Protein AF-A0A838VKA8-F1 (afdb_monomer)

Secondary structure (DSSP, 8-state):
-PPP--------HHHHHHHHHHHHHTTS-HHHHHHHHHHHHHHHH-TTTS--SS-----

Solvent-accessible surface area (backbone atoms only — not comparable to full-atom values): 3875 Å² total; per-residue (Å²): 128,85,81,88,79,88,82,90,85,86,73,58,67,69,59,52,53,56,47,43,52,53,13,59,76,71,73,46,58,47,70,59,46,54,54,50,54,52,48,52,54,47,25,75,75,35,51,92,80,40,68,75,93,63,77,79,76,85,127

Sequence (59 aa):
MPATKKITIVVPGSVHDDLSAWAEEEGRPLANLSSYLLEQALRAKFPKKYPPAIKEVDK

Radius of gyration: 13.92 Å; Cα contacts (8 Å, |Δi|>4): 19; chains: 1; bounding box: 32×33×31 Å

Mean predicted aligned error: 6.28 Å

Foldseek 3Di:
DPDDDDDDDDDPPVVLVVLVVVCVVVVHDSVVSVVVVVLVVVCVVCVVVRPDPDPPPDD

pLDDT: mean 87.63, std 15.51, range [41.38, 98.5]

Structure (mmCIF, N/CA/C/O backbone):
data_AF-A0A838VKA8-F1
#
_entry.id   AF-A0A838VKA8-F1
#
loop_
_atom_site.group_PDB
_atom_site.id
_atom_site.type_symbol
_atom_site.label_atom_id
_atom_site.label_alt_id
_atom_site.label_comp_id
_atom_site.label_asym_id
_atom_site.label_entity_id
_atom_site.label_seq_id
_atom_site.pdbx_PDB_ins_code
_atom_site.Cartn_x
_atom_site.Cartn_y
_atom_site.Cartn_z
_atom_site.occupancy
_atom_site.B_iso_or_equiv
_atom_site.auth_seq_id
_atom_site.auth_comp_id
_atom_site.auth_asym_id
_atom_site.auth_atom_id
_atom_site.pdbx_PDB_model_num
ATOM 1 N N . MET A 1 1 ? 6.679 15.993 12.394 1.00 47.34 1 MET A N 1
ATOM 2 C CA . MET A 1 1 ? 6.011 14.906 11.644 1.00 47.34 1 MET A CA 1
ATOM 3 C C . MET A 1 1 ? 6.598 13.598 12.149 1.00 47.34 1 MET A C 1
ATOM 5 O O . MET A 1 1 ? 7.823 13.539 12.219 1.00 47.34 1 MET A O 1
ATOM 9 N N . PRO A 1 2 ? 5.809 12.602 12.592 1.00 61.81 2 PRO A N 1
ATOM 10 C CA . PRO A 1 2 ? 6.387 11.293 12.888 1.00 61.81 2 PRO A CA 1
ATOM 11 C C . PRO A 1 2 ? 7.121 10.800 11.635 1.00 61.81 2 PRO A C 1
ATOM 13 O O . PRO A 1 2 ? 6.630 10.978 10.523 1.00 61.81 2 PRO A O 1
ATOM 16 N N . ALA A 1 3 ? 8.332 10.271 11.804 1.00 78.25 3 ALA A N 1
ATOM 17 C CA . ALA A 1 3 ? 9.172 9.885 10.678 1.00 78.25 3 ALA A CA 1
ATOM 18 C C . ALA A 1 3 ? 8.488 8.794 9.838 1.00 78.25 3 ALA A C 1
ATOM 20 O O . ALA A 1 3 ? 8.093 7.755 10.376 1.00 78.25 3 ALA A O 1
ATOM 21 N N . THR A 1 4 ? 8.379 9.017 8.527 1.00 81.31 4 THR A N 1
ATOM 22 C CA . THR A 1 4 ? 7.879 8.012 7.584 1.00 81.31 4 THR A CA 1
ATOM 23 C C . THR A 1 4 ? 8.798 6.793 7.603 1.00 81.31 4 THR A C 1
ATOM 25 O O . THR A 1 4 ? 10.017 6.919 7.479 1.00 81.31 4 THR A O 1
ATOM 28 N N . LYS A 1 5 ? 8.216 5.601 7.751 1.00 89.00 5 LYS A N 1
ATOM 29 C CA . LYS A 1 5 ? 8.933 4.320 7.682 1.00 89.00 5 LYS A CA 1
ATOM 30 C C . LYS A 1 5 ? 8.526 3.587 6.406 1.00 89.00 5 LYS A C 1
ATOM 32 O O . LYS A 1 5 ? 7.358 3.618 6.033 1.00 89.00 5 LYS A O 1
ATOM 37 N N . LYS A 1 6 ? 9.488 2.942 5.743 1.00 90.94 6 LYS A N 1
ATOM 38 C CA . LYS A 1 6 ? 9.259 2.139 4.533 1.00 90.94 6 LYS A CA 1
ATO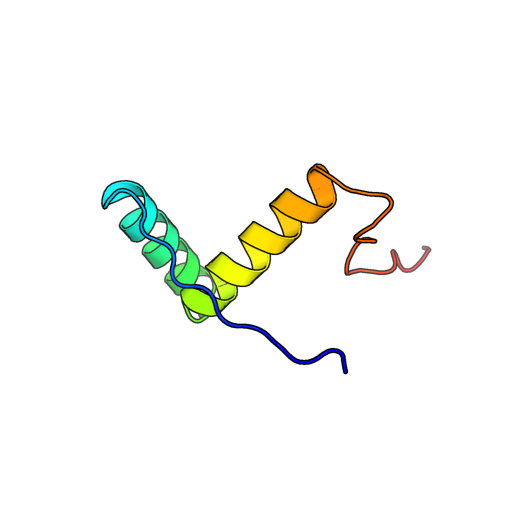M 39 C C . LYS A 1 6 ? 9.175 0.661 4.899 1.00 90.94 6 LYS A C 1
ATOM 41 O O . LYS A 1 6 ? 9.928 0.200 5.754 1.00 90.94 6 LYS A O 1
ATOM 46 N N . ILE A 1 7 ? 8.286 -0.058 4.227 1.00 92.44 7 ILE A N 1
ATOM 47 C CA . ILE A 1 7 ? 8.195 -1.519 4.260 1.00 92.44 7 ILE A CA 1
ATOM 48 C C . ILE A 1 7 ? 8.185 -2.041 2.822 1.00 92.44 7 ILE A C 1
ATOM 50 O O . ILE A 1 7 ? 7.724 -1.341 1.921 1.00 92.44 7 ILE A O 1
ATOM 54 N N . THR A 1 8 ? 8.673 -3.261 2.618 1.00 94.94 8 THR A N 1
ATOM 55 C CA . THR A 1 8 ? 8.544 -3.985 1.347 1.00 94.94 8 THR A CA 1
ATOM 56 C C . THR A 1 8 ? 7.419 -5.000 1.491 1.00 94.94 8 THR A C 1
ATOM 58 O O . THR A 1 8 ? 7.391 -5.741 2.472 1.00 94.94 8 THR A O 1
ATOM 61 N N . ILE A 1 9 ? 6.502 -5.035 0.526 1.00 92.06 9 ILE A N 1
ATOM 62 C CA . ILE A 1 9 ? 5.402 -6.002 0.480 1.00 92.06 9 ILE A CA 1
ATOM 63 C C . ILE A 1 9 ? 5.548 -6.879 -0.761 1.00 92.06 9 ILE A C 1
ATOM 65 O O . ILE A 1 9 ? 5.908 -6.390 -1.829 1.00 92.06 9 ILE A O 1
ATOM 69 N N . VAL A 1 10 ? 5.276 -8.173 -0.606 1.00 96.44 10 VAL A N 1
ATOM 70 C CA . VAL A 1 10 ? 5.181 -9.132 -1.711 1.00 96.44 10 VAL A CA 1
ATOM 71 C C . VAL A 1 10 ? 3.724 -9.556 -1.800 1.00 96.44 10 VAL A C 1
ATOM 73 O O . VAL A 1 10 ? 3.129 -9.930 -0.789 1.00 96.44 10 VAL A O 1
ATOM 76 N N . VAL A 1 11 ? 3.148 -9.466 -2.992 1.00 95.94 11 VAL A N 1
ATOM 77 C CA . VAL A 1 11 ? 1.741 -9.782 -3.261 1.00 95.94 11 VAL A CA 1
ATOM 78 C C . VAL A 1 11 ? 1.643 -10.725 -4.463 1.00 95.94 11 VAL A C 1
ATOM 80 O O . VAL A 1 11 ? 2.589 -10.791 -5.251 1.00 95.94 11 VAL A O 1
ATOM 83 N N . PRO A 1 12 ? 0.532 -11.467 -4.623 1.00 98.50 12 PRO A N 1
ATOM 84 C CA . PRO A 1 12 ? 0.268 -12.208 -5.854 1.00 98.50 12 PRO A CA 1
ATOM 85 C C . PRO A 1 12 ? 0.312 -11.292 -7.084 1.00 98.50 12 PRO A C 1
ATOM 87 O O . PRO A 1 12 ? -0.095 -10.135 -6.998 1.00 98.50 12 PRO A O 1
ATOM 90 N N . GLY A 1 13 ? 0.752 -11.825 -8.230 1.00 98.19 13 GLY A N 1
ATOM 91 C CA . GLY A 1 13 ? 0.859 -11.057 -9.479 1.00 98.19 13 GLY A CA 1
ATOM 92 C C . GLY A 1 13 ? -0.458 -10.389 -9.879 1.00 98.19 13 GLY A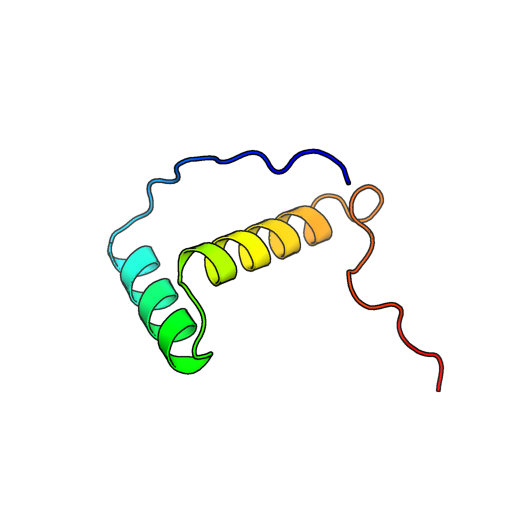 C 1
ATOM 93 O O . GLY A 1 13 ? -0.477 -9.193 -10.125 1.00 98.19 13 GLY A O 1
ATOM 94 N N . SER A 1 14 ? -1.577 -11.111 -9.776 1.00 98.50 14 SER A N 1
ATOM 95 C CA . SER A 1 14 ? -2.905 -10.555 -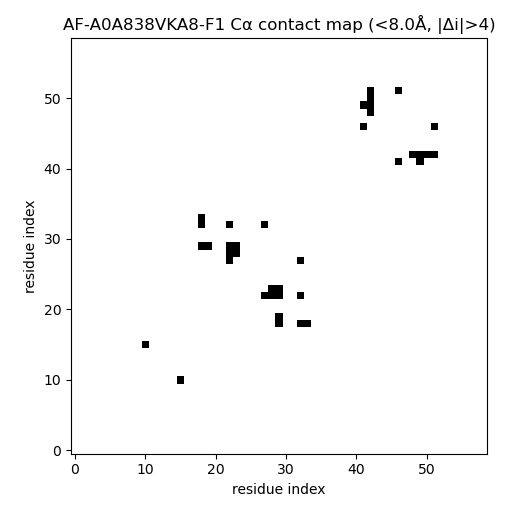10.069 1.00 98.50 14 SER A CA 1
ATOM 96 C C . SER A 1 14 ? -3.248 -9.333 -9.211 1.00 98.50 14 SER A C 1
ATOM 98 O O . SER A 1 14 ? -3.795 -8.360 -9.707 1.00 98.50 14 SER A O 1
ATOM 100 N N . VAL A 1 15 ? -2.873 -9.345 -7.927 1.00 97.88 15 VAL A N 1
ATOM 101 C CA . VAL A 1 15 ? -3.101 -8.206 -7.024 1.00 97.88 15 VAL A CA 1
ATOM 102 C C . VAL A 1 15 ? -2.230 -7.018 -7.423 1.00 97.88 15 VAL A C 1
ATOM 104 O O . VAL A 1 15 ? -2.666 -5.875 -7.327 1.00 97.88 15 VAL A O 1
ATOM 107 N N . HIS A 1 16 ? -0.993 -7.268 -7.856 1.00 98.12 16 HIS A N 1
ATOM 108 C CA . HIS A 1 16 ? -0.123 -6.211 -8.363 1.00 98.12 16 HIS A CA 1
ATOM 109 C C . HIS A 1 16 ? -0.695 -5.567 -9.633 1.00 98.12 16 HIS A C 1
ATOM 111 O O . HIS A 1 16 ? -0.660 -4.341 -9.755 1.00 98.12 16 HIS A O 1
ATOM 117 N N . ASP A 1 17 ? -1.214 -6.377 -10.553 1.00 98.44 17 ASP A N 1
ATOM 118 C CA . ASP A 1 17 ? -1.767 -5.911 -11.825 1.00 98.44 17 ASP A CA 1
ATOM 119 C C . ASP A 1 17 ? -3.017 -5.051 -11.598 1.00 98.44 17 ASP A C 1
ATOM 121 O O . ASP A 1 17 ? -3.082 -3.928 -12.100 1.00 98.44 17 ASP A O 1
ATOM 125 N N . ASP A 1 18 ? -3.937 -5.502 -10.739 1.00 98.44 18 ASP A N 1
ATOM 126 C CA . ASP A 1 18 ? -5.136 -4.739 -10.367 1.00 98.44 18 ASP A CA 1
ATOM 127 C C . ASP A 1 18 ? -4.780 -3.407 -9.682 1.00 98.44 18 ASP A C 1
ATOM 129 O O . ASP A 1 18 ? -5.350 -2.357 -9.988 1.00 98.44 18 ASP A O 1
ATOM 133 N N . LEU A 1 19 ? -3.803 -3.418 -8.765 1.00 97.94 19 LEU A N 1
ATOM 134 C CA . LEU A 1 19 ? -3.335 -2.194 -8.111 1.00 97.94 19 LEU A CA 1
ATOM 135 C C . LEU A 1 19 ? -2.629 -1.246 -9.088 1.00 97.94 19 LEU A C 1
ATOM 137 O O . LEU A 1 19 ? -2.730 -0.031 -8.925 1.00 97.94 19 LEU A O 1
ATOM 141 N N . SER A 1 20 ? -1.905 -1.779 -10.075 1.00 98.00 20 SER A N 1
ATOM 142 C CA . SER A 1 20 ? -1.243 -0.967 -11.102 1.00 98.00 20 SER A CA 1
ATOM 143 C C . SER A 1 20 ? -2.267 -0.281 -11.993 1.00 98.00 20 SER A C 1
ATOM 145 O O . SER A 1 20 ? -2.184 0.934 -12.154 1.00 98.00 20 SER A O 1
ATOM 147 N N . ALA A 1 21 ? -3.270 -1.020 -12.473 1.00 98.50 21 ALA A N 1
ATOM 148 C CA . ALA A 1 21 ? -4.361 -0.458 -13.264 1.00 98.50 21 ALA A CA 1
ATOM 149 C C . ALA A 1 21 ? -5.087 0.658 -12.498 1.00 98.50 21 ALA A C 1
ATOM 151 O O . ALA A 1 21 ? -5.243 1.764 -13.009 1.00 98.50 21 ALA A O 1
ATOM 152 N N . TRP A 1 22 ? -5.428 0.425 -11.227 1.00 98.38 22 TRP A N 1
ATOM 153 C CA . TRP A 1 22 ? -6.078 1.446 -10.403 1.00 98.38 22 TRP A CA 1
ATOM 154 C C . TRP A 1 22 ? -5.178 2.677 -10.175 1.00 98.38 22 TRP A C 1
ATOM 156 O O . TRP A 1 22 ? -5.629 3.822 -10.230 1.00 98.38 22 TRP A O 1
ATOM 166 N N . ALA A 1 23 ? -3.877 2.481 -9.951 1.00 98.06 23 ALA A N 1
ATOM 167 C CA . ALA A 1 23 ? -2.950 3.597 -9.782 1.00 98.06 23 ALA A CA 1
ATOM 168 C C . ALA A 1 23 ? -2.836 4.454 -11.056 1.00 98.06 23 ALA A C 1
ATOM 170 O O . ALA A 1 23 ? -2.784 5.684 -10.960 1.00 98.06 23 ALA A O 1
ATOM 171 N N . GLU A 1 24 ? -2.835 3.815 -12.229 1.00 98.31 24 GLU A N 1
ATOM 172 C CA . GLU A 1 24 ? -2.857 4.482 -13.533 1.00 98.31 24 GLU A CA 1
ATOM 173 C C . GLU A 1 24 ? -4.159 5.258 -13.759 1.00 98.31 24 GLU A C 1
ATOM 175 O O . GLU A 1 24 ? -4.101 6.426 -14.150 1.00 98.31 24 GLU A O 1
ATOM 180 N N . GLU A 1 25 ? -5.313 4.666 -13.441 1.00 98.25 25 GLU A N 1
ATOM 181 C CA . GLU A 1 25 ? -6.625 5.324 -13.527 1.00 98.25 25 GLU A CA 1
ATOM 182 C C . GLU A 1 25 ? -6.705 6.592 -12.660 1.00 98.25 25 GLU A C 1
ATOM 184 O O . GLU A 1 25 ? -7.238 7.614 -13.093 1.00 98.25 25 GLU A O 1
ATOM 189 N N . GLU A 1 26 ? -6.137 6.559 -11.450 1.00 97.38 26 GLU A N 1
ATOM 190 C CA . GLU A 1 26 ? -6.074 7.724 -10.554 1.00 97.38 26 GLU A CA 1
ATOM 191 C C . GLU A 1 26 ? -4.919 8.692 -10.877 1.00 97.38 26 GLU A C 1
ATOM 193 O O . GLU A 1 26 ? -4.786 9.733 -10.225 1.00 97.38 26 GLU A O 1
ATOM 198 N N . GLY A 1 27 ? -4.057 8.367 -11.847 1.00 97.31 27 GLY A N 1
ATOM 199 C CA . GLY A 1 27 ? -2.896 9.183 -12.208 1.00 97.31 27 GLY A CA 1
ATOM 200 C C . GLY A 1 27 ? -1.884 9.349 -11.066 1.00 97.31 27 GLY A C 1
ATOM 201 O O . GLY A 1 27 ? -1.241 10.397 -10.949 1.00 97.31 27 GLY A O 1
ATOM 202 N N . ARG A 1 28 ? -1.747 8.342 -10.192 1.00 96.62 28 ARG A N 1
ATOM 203 C CA . ARG A 1 28 ? -0.886 8.385 -8.994 1.00 96.62 28 ARG A CA 1
ATOM 204 C C . ARG A 1 28 ? 0.148 7.255 -8.993 1.00 96.62 28 ARG A C 1
ATOM 206 O O . ARG A 1 28 ? -0.092 6.191 -9.548 1.00 96.62 28 ARG A O 1
ATOM 213 N N . PRO A 1 29 ? 1.287 7.411 -8.293 1.00 97.56 29 PRO A N 1
ATOM 214 C CA . PRO A 1 29 ? 2.232 6.312 -8.127 1.00 97.56 29 PRO A CA 1
ATOM 215 C C . PRO A 1 29 ? 1.607 5.117 -7.394 1.00 97.56 29 PRO A C 1
ATOM 217 O O . PRO A 1 29 ? 0.985 5.294 -6.341 1.00 97.56 29 PRO A O 1
ATOM 220 N N . LEU A 1 30 ? 1.883 3.900 -7.873 1.00 96.81 30 LEU A N 1
ATOM 221 C CA . LEU A 1 30 ? 1.448 2.641 -7.253 1.00 96.81 30 LEU A CA 1
ATOM 222 C C . LEU A 1 30 ?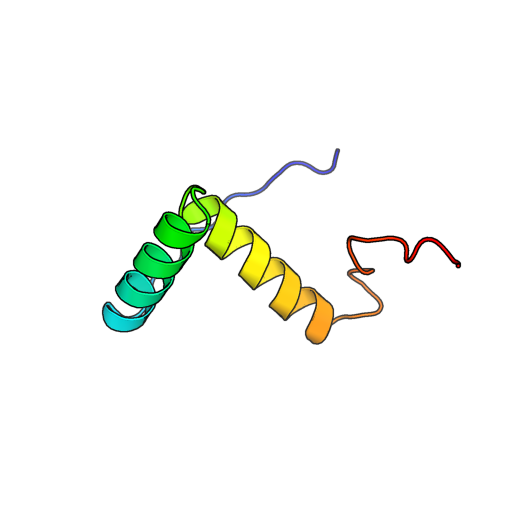 1.776 2.578 -5.754 1.00 96.81 30 LEU A C 1
ATOM 224 O O . LEU A 1 30 ? 0.923 2.251 -4.936 1.00 96.81 30 LEU A O 1
ATOM 228 N N . ALA A 1 31 ? 2.990 2.978 -5.363 1.00 94.75 31 ALA A N 1
ATOM 229 C CA . ALA A 1 31 ? 3.399 3.006 -3.957 1.00 94.75 31 ALA A CA 1
ATOM 230 C C . ALA A 1 31 ? 2.503 3.913 -3.091 1.00 94.75 31 ALA A C 1
ATOM 232 O O . ALA A 1 31 ? 2.198 3.575 -1.946 1.00 94.75 31 ALA A O 1
ATOM 233 N N . ASN A 1 32 ? 2.045 5.041 -3.642 1.00 94.94 32 ASN A N 1
ATOM 234 C CA . ASN A 1 32 ? 1.157 5.957 -2.935 1.00 94.94 32 ASN A CA 1
ATOM 235 C C . ASN A 1 32 ? -0.253 5.371 -2.822 1.00 94.94 32 ASN A C 1
ATOM 237 O O . ASN A 1 32 ? -0.890 5.552 -1.784 1.00 94.94 32 ASN A O 1
ATOM 241 N N . LEU A 1 33 ? -0.760 4.694 -3.863 1.00 96.69 33 LEU A N 1
ATOM 242 C CA . LEU A 1 33 ? -2.028 3.953 -3.793 1.00 96.69 33 LEU A CA 1
ATOM 243 C C . LEU A 1 33 ? -1.968 2.878 -2.714 1.00 96.69 33 LEU A C 1
ATOM 245 O O . LEU A 1 33 ? -2.753 2.916 -1.768 1.00 96.69 33 LEU A O 1
ATOM 249 N N . SER A 1 34 ? -0.967 2.009 -2.780 1.00 96.00 34 SER A N 1
ATOM 250 C CA . SER A 1 34 ? -0.772 0.931 -1.813 1.00 96.00 34 SER A CA 1
ATOM 251 C C . SER A 1 34 ? -0.640 1.448 -0.378 1.00 96.00 34 SER A C 1
ATOM 253 O O . SER A 1 34 ? -1.251 0.892 0.534 1.00 96.00 34 SER A O 1
ATOM 255 N N . SER A 1 35 ? 0.096 2.545 -0.161 1.00 94.19 35 SER A N 1
ATOM 256 C CA . SER A 1 35 ? 0.207 3.171 1.163 1.00 94.19 35 SER A CA 1
ATOM 257 C C . SER A 1 35 ? -1.146 3.663 1.683 1.00 94.19 35 SER A C 1
ATOM 259 O O . SER A 1 35 ? -1.480 3.434 2.844 1.00 94.19 35 SER A O 1
ATOM 261 N N . TYR A 1 36 ? -1.942 4.312 0.832 1.00 94.06 36 TYR A N 1
ATOM 262 C CA . TYR A 1 36 ? -3.273 4.791 1.203 1.00 94.06 36 TYR A CA 1
ATOM 263 C C . TYR A 1 36 ? -4.230 3.639 1.523 1.00 94.06 36 TYR A C 1
ATOM 265 O O . TYR A 1 36 ? -4.909 3.681 2.548 1.00 94.06 36 TYR A O 1
ATOM 273 N N . LEU A 1 37 ? -4.258 2.596 0.690 1.00 95.31 37 LEU A N 1
ATOM 274 C CA . LEU A 1 37 ? -5.108 1.425 0.909 1.00 95.31 37 LEU A CA 1
ATOM 275 C C . LEU A 1 37 ? -4.740 0.699 2.209 1.00 95.31 37 LEU A C 1
ATOM 277 O O . LEU A 1 37 ? -5.625 0.313 2.976 1.00 95.31 37 LEU A O 1
ATOM 281 N N . LEU A 1 38 ? -3.443 0.589 2.512 1.00 94.56 38 LEU A N 1
ATOM 282 C CA . LEU A 1 38 ? -2.971 0.033 3.779 1.00 94.56 38 LEU A CA 1
ATOM 283 C C . LEU A 1 38 ? -3.437 0.873 4.977 1.00 94.56 38 LEU A C 1
ATOM 285 O O . LEU A 1 38 ? -3.873 0.320 5.990 1.00 94.56 38 LEU A O 1
ATOM 289 N N . GLU A 1 39 ? -3.398 2.202 4.864 1.00 92.75 39 GLU A N 1
ATOM 290 C CA . GLU A 1 39 ? -3.959 3.080 5.891 1.00 92.75 39 GLU A CA 1
ATOM 291 C C . GLU A 1 39 ? -5.466 2.881 6.066 1.00 92.75 39 GLU A C 1
ATOM 293 O O . GLU A 1 39 ? -5.925 2.820 7.207 1.00 92.75 39 GLU A O 1
ATOM 298 N N . GLN A 1 40 ? -6.240 2.754 4.981 1.00 95.06 40 GLN A N 1
ATOM 299 C CA . GLN A 1 40 ? -7.684 2.500 5.073 1.00 95.06 40 GLN A CA 1
ATOM 300 C C . GLN A 1 40 ? -7.979 1.177 5.787 1.00 95.06 40 GLN A C 1
ATOM 302 O O . GLN A 1 40 ? -8.814 1.140 6.694 1.00 95.06 40 GLN A O 1
ATOM 307 N N . ALA A 1 41 ? -7.234 0.116 5.472 1.00 94.75 41 ALA A N 1
ATOM 308 C CA . ALA A 1 41 ? -7.360 -1.168 6.158 1.00 94.75 41 ALA A CA 1
ATOM 309 C C . ALA A 1 41 ? -7.047 -1.057 7.664 1.00 94.75 41 ALA A C 1
ATOM 311 O O . ALA A 1 41 ? -7.775 -1.596 8.504 1.00 94.75 41 ALA A O 1
ATOM 312 N N . LEU A 1 42 ? -5.995 -0.316 8.034 1.00 94.75 42 LEU A N 1
ATOM 313 C CA . LEU A 1 42 ? -5.639 -0.090 9.439 1.00 94.75 42 LEU A CA 1
ATOM 314 C C . LEU A 1 42 ? -6.659 0.780 10.180 1.00 94.75 42 LEU A C 1
ATOM 316 O O . LEU A 1 42 ? -6.928 0.513 11.352 1.00 94.75 42 LEU A O 1
ATOM 320 N N . ARG A 1 43 ? -7.251 1.780 9.520 1.00 92.62 43 ARG A N 1
ATOM 321 C CA . ARG A 1 43 ? -8.347 2.596 10.072 1.00 92.62 43 ARG A CA 1
ATOM 322 C C . ARG A 1 43 ? -9.577 1.742 10.351 1.00 92.62 43 ARG A C 1
ATOM 324 O O . ARG A 1 43 ? -10.113 1.810 11.453 1.00 92.62 43 ARG A O 1
ATOM 331 N N . ALA A 1 44 ? -9.961 0.881 9.409 1.00 92.50 44 ALA A N 1
ATOM 332 C CA . ALA A 1 44 ? -11.067 -0.054 9.597 1.00 92.50 44 ALA A CA 1
ATOM 333 C C . ALA A 1 44 ? -10.802 -1.035 10.754 1.00 92.50 44 ALA A C 1
ATOM 335 O O . ALA A 1 44 ? -11.697 -1.323 11.548 1.00 92.50 44 ALA A O 1
ATOM 336 N N . LYS A 1 45 ? -9.560 -1.521 10.895 1.00 9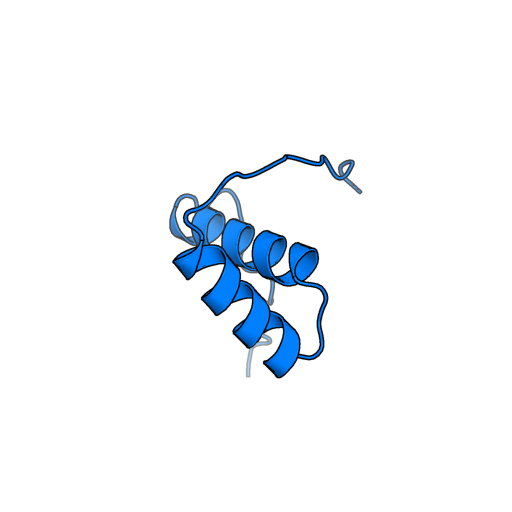5.62 45 LYS A N 1
ATOM 337 C CA . LYS A 1 45 ? -9.186 -2.458 11.966 1.00 95.62 45 LYS A CA 1
ATOM 338 C C . LYS A 1 45 ? -9.034 -1.794 13.339 1.00 95.62 45 LYS A C 1
ATOM 340 O O . LYS A 1 45 ? -9.374 -2.408 14.350 1.00 95.62 45 LYS A O 1
ATOM 345 N N . PHE A 1 46 ? -8.502 -0.573 13.393 1.00 94.69 46 PHE A N 1
ATOM 346 C CA . PHE A 1 46 ? -8.173 0.150 14.627 1.00 94.69 46 PHE A CA 1
ATOM 347 C C . PHE A 1 46 ? -8.713 1.597 14.610 1.00 94.69 46 PHE A C 1
ATOM 349 O O . PHE A 1 46 ? -7.929 2.551 14.692 1.00 94.69 46 PHE A O 1
ATOM 356 N N . PRO A 1 47 ? -10.044 1.794 14.585 1.00 87.88 47 PRO A N 1
ATOM 357 C CA . PRO A 1 47 ? -10.661 3.113 14.386 1.00 87.88 47 PRO A CA 1
ATOM 358 C C . PRO A 1 47 ? -10.329 4.124 15.493 1.00 87.88 47 PRO A C 1
ATOM 360 O O . PRO A 1 47 ? -10.212 5.316 15.237 1.00 87.88 47 PRO A O 1
ATOM 363 N N . LYS A 1 48 ? -10.098 3.657 16.729 1.00 89.06 48 LYS A N 1
ATOM 364 C CA . LYS A 1 48 ? -9.684 4.519 17.853 1.00 89.06 48 LYS A CA 1
ATOM 365 C C . LYS A 1 48 ? -8.237 5.014 17.739 1.00 89.06 48 LYS A C 1
ATOM 367 O O . LYS A 1 48 ? -7.889 6.013 18.356 1.00 89.06 48 LYS A O 1
ATOM 372 N N . LYS A 1 49 ? -7.380 4.286 17.009 1.00 87.50 49 LYS A N 1
ATOM 373 C CA . LYS A 1 49 ? -5.941 4.573 16.884 1.00 87.50 49 LYS A CA 1
ATOM 374 C C . LYS A 1 49 ? -5.629 5.408 15.643 1.00 87.50 49 LYS A C 1
ATOM 376 O O . LYS A 1 49 ? -4.694 6.203 15.673 1.00 87.50 49 LYS A O 1
ATOM 381 N N . TYR A 1 50 ? -6.400 5.227 14.574 1.00 85.50 50 TYR A N 1
ATOM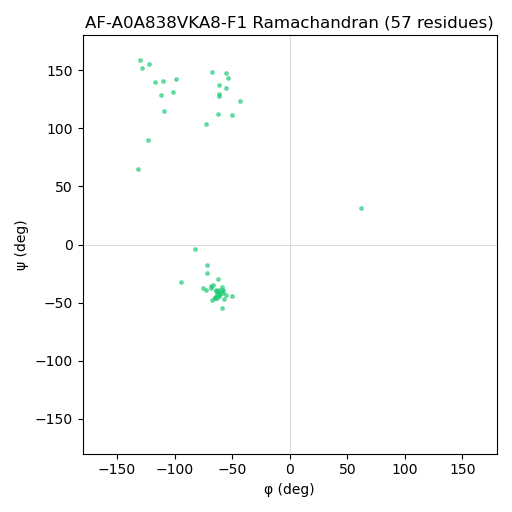 382 C CA . TYR A 1 50 ? -6.221 5.931 13.308 1.00 85.50 50 TYR A CA 1
ATOM 383 C C . TYR A 1 50 ? -7.520 6.675 12.949 1.00 85.50 50 TYR A C 1
ATOM 385 O O . TYR A 1 50 ? -8.388 6.092 12.298 1.00 85.50 50 TYR A O 1
ATOM 393 N N . PRO A 1 51 ? -7.683 7.941 13.380 1.00 76.25 51 PRO A N 1
ATOM 394 C CA . PRO A 1 51 ? -8.881 8.727 13.080 1.00 76.25 51 PRO A CA 1
ATOM 395 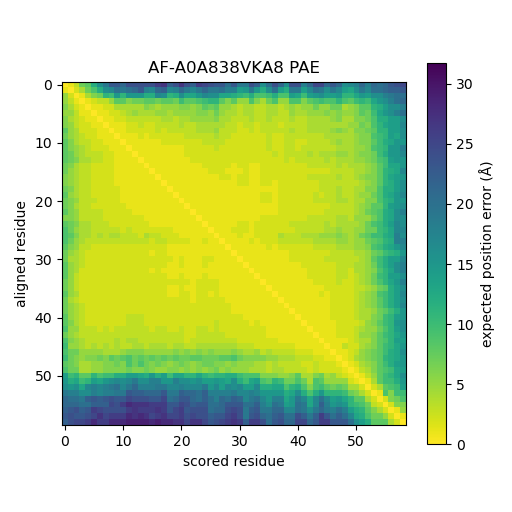C C . PRO A 1 51 ? -8.953 9.050 11.580 1.00 76.25 51 PRO A C 1
ATOM 397 O O . PRO A 1 51 ? -7.888 9.211 10.979 1.00 76.25 51 PRO A O 1
ATOM 400 N N . PRO A 1 52 ? -10.150 9.162 10.968 1.00 72.00 52 PRO A N 1
ATOM 401 C CA . PRO A 1 52 ? -10.333 9.413 9.534 1.00 72.00 52 PRO A CA 1
ATOM 402 C C . PRO A 1 52 ? -9.560 10.650 9.049 1.00 72.00 52 PRO A C 1
ATOM 404 O O . PRO A 1 52 ? -9.405 11.632 9.768 1.00 72.00 52 PRO A O 1
ATOM 407 N N . ALA A 1 53 ? -9.015 10.574 7.830 1.00 64.06 53 ALA A N 1
ATOM 408 C CA . ALA A 1 53 ? -8.121 11.598 7.278 1.00 64.06 53 ALA A CA 1
ATOM 409 C C . ALA A 1 53 ? -8.858 12.897 6.919 1.00 64.06 53 ALA A C 1
ATOM 411 O O . ALA A 1 53 ? -8.235 13.942 6.759 1.00 64.06 53 ALA A O 1
ATOM 412 N N . ILE A 1 54 ? -10.181 12.825 6.804 1.00 60.34 54 ILE A N 1
ATOM 413 C CA . ILE A 1 54 ? -11.051 13.933 6.452 1.00 60.34 54 ILE A CA 1
ATOM 414 C C . ILE A 1 54 ? -11.806 14.272 7.736 1.00 60.34 54 ILE A C 1
ATOM 416 O O . ILE A 1 54 ? -12.554 13.439 8.245 1.00 60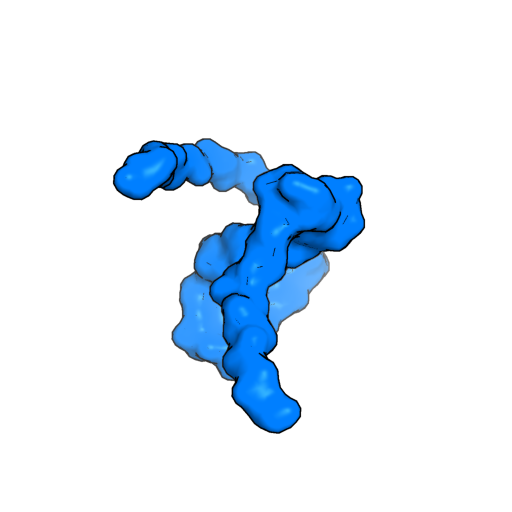.34 54 ILE A O 1
ATOM 420 N N . LYS A 1 55 ? -11.588 15.471 8.289 1.00 52.66 55 LYS A N 1
ATOM 421 C CA . LYS A 1 55 ? -12.598 16.063 9.169 1.00 52.66 55 LYS A CA 1
ATOM 422 C C . LYS A 1 55 ? -13.816 16.251 8.276 1.00 52.66 55 LYS A C 1
ATOM 424 O O . LYS A 1 55 ? -13.717 17.017 7.320 1.00 52.66 55 LYS A O 1
ATOM 429 N N . GLU A 1 56 ?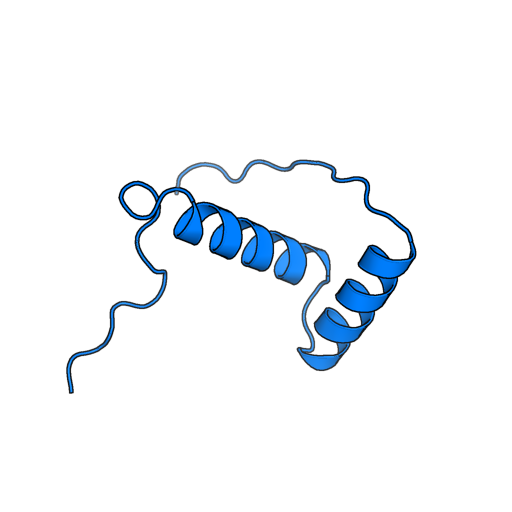 -14.895 15.515 8.519 1.00 55.00 56 GLU A N 1
ATOM 430 C CA . GLU A 1 56 ? -16.194 15.873 7.955 1.00 55.00 56 GLU A CA 1
ATOM 431 C C . GLU A 1 56 ? -16.396 17.355 8.276 1.00 55.00 56 GLU A C 1
ATOM 433 O O . GLU A 1 56 ? -16.402 17.751 9.439 1.00 55.00 56 GLU A O 1
ATOM 438 N N . VAL A 1 57 ? -16.378 18.202 7.247 1.00 52.97 57 VAL A N 1
ATOM 439 C CA . VAL A 1 57 ? -16.762 19.597 7.410 1.00 52.97 57 VAL A CA 1
ATOM 440 C C . VAL A 1 57 ? -18.269 19.532 7.566 1.00 52.97 57 VAL A C 1
ATOM 442 O O . VAL A 1 57 ? -18.963 19.245 6.590 1.00 52.97 57 VAL A O 1
ATOM 445 N N . ASP A 1 58 ? -18.734 19.694 8.805 1.00 50.44 58 ASP A N 1
ATOM 446 C CA . ASP A 1 58 ? -20.147 19.813 9.150 1.00 50.44 58 ASP A CA 1
ATOM 447 C C . ASP A 1 58 ? -20.841 20.747 8.145 1.00 50.44 58 ASP A C 1
ATOM 449 O O . ASP A 1 58 ? -20.401 21.883 7.932 1.00 50.44 58 ASP A O 1
ATOM 453 N N . LYS A 1 59 ? -21.895 20.247 7.495 1.00 41.38 59 LYS A N 1
ATOM 454 C CA . LYS A 1 59 ? -22.810 21.044 6.676 1.00 41.38 59 LYS A CA 1
ATOM 455 C C . LYS A 1 59 ? -24.114 21.242 7.428 1.00 41.38 59 LYS A C 1
ATOM 457 O O . LYS A 1 59 ? -24.595 20.246 8.009 1.00 41.38 59 LYS A O 1
#

Nearest PDB structures (foldseek):
  5x3t-assembly1_G  TM=5.809E-01  e=1.797E-01  Mycobacterium tuberculosis H37Rv